Protein AF-A0A535P599-F1 (afdb_monomer)

Secondary structure (DSSP, 8-state):
-BTTBPP------HHHHHHHHHHHHHH----STT----HHHHHHHHHHHHHHHHHHT--SPPBTTBPP---EE--HHHHHT-TTPPPEEETTS-EE-HHHHHHHHTTSPB--EEEETTEEEEEPPPB-

Mean predicted aligned error: 7.4 Å

Foldseek 3Di:
DPPLDDDDDDDDDPVVVVVLVVQLVVQLDQPPDPRPDDSVRSSVVSVVVVVVCVQVVQPDDDDPNHGDDKDKAADPCLCVVHPPGDFIATPVRRGDHSVVVVVVVVPDFDWDFDDDPNHTDDIHDTDD

Solvent-accessible surface area (backbone atoms only — not comparable to full-atom values): 7918 Å² total; per-residue (Å²): 134,64,86,89,55,87,87,85,86,86,87,68,56,74,67,57,43,49,53,51,49,54,56,27,58,72,57,34,61,77,71,60,92,83,49,80,68,49,75,67,52,29,38,52,51,19,49,52,49,55,52,48,53,48,51,7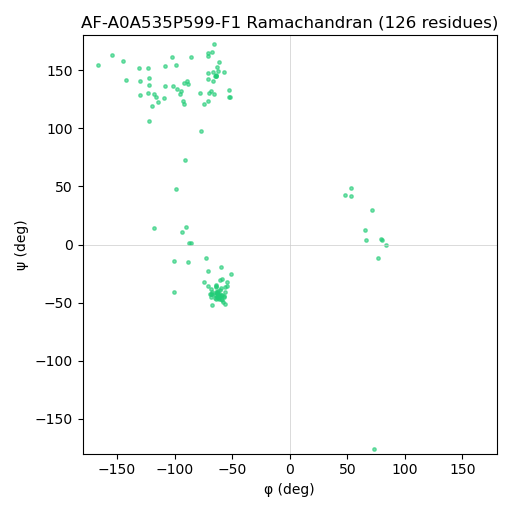2,65,63,75,56,76,62,58,95,90,35,68,71,76,86,52,74,49,65,49,75,49,13,56,71,57,45,88,88,42,61,60,18,24,37,79,86,67,51,72,39,52,28,70,55,48,42,63,50,54,78,82,37,78,45,61,53,71,43,68,56,96,91,37,84,75,45,76,50,73,76,43,118

pLDDT: mean 88.92, std 7.95, range [47.66, 98.06]

Sequence (128 aa):
ELGGMYKLDGVLDREGGMALKTALESLSRRLGELDHRTPKQRRADALKEIIHHALDGGTLPRRNGARPHIAVHTTPEGLRGELGAAPGELANGTPISNKTVQRLACDSLMHRVLKADSLVVDVGRAHR

Structure (mmCIF, N/CA/C/O backbone):
data_AF-A0A535P599-F1
#
_entry.id   AF-A0A535P599-F1
#
loop_
_atom_site.group_PDB
_atom_site.id
_atom_site.type_symbol
_atom_site.label_atom_id
_atom_site.label_alt_id
_atom_site.label_comp_id
_atom_site.label_asym_id
_atom_site.label_entity_id
_atom_site.label_seq_id
_atom_site.pdbx_PDB_ins_code
_atom_site.Cartn_x
_atom_site.Cartn_y
_atom_site.Cartn_z
_atom_site.occupancy
_atom_site.B_iso_or_equiv
_atom_site.auth_seq_id
_atom_site.auth_comp_id
_atom_site.auth_asym_id
_atom_site.auth_atom_id
_atom_site.pdbx_PDB_model_num
ATOM 1 N N . GLU A 1 1 ? 5.892 16.557 1.885 1.00 47.66 1 GLU A N 1
ATOM 2 C CA . GLU A 1 1 ? 5.897 15.092 1.684 1.00 47.66 1 GLU A CA 1
ATOM 3 C C . GLU A 1 1 ? 5.991 14.375 3.024 1.00 47.66 1 GLU A C 1
ATOM 5 O O . GLU A 1 1 ? 6.764 14.802 3.869 1.00 47.66 1 GLU A O 1
ATOM 10 N N . LEU A 1 2 ? 5.214 13.309 3.233 1.00 60.28 2 LEU A N 1
ATOM 11 C CA . LEU A 1 2 ? 5.252 12.464 4.439 1.00 60.28 2 LEU A CA 1
ATOM 12 C C . LEU A 1 2 ? 6.091 11.191 4.193 1.00 60.28 2 LEU A C 1
ATOM 14 O O . LEU A 1 2 ? 5.627 10.090 4.461 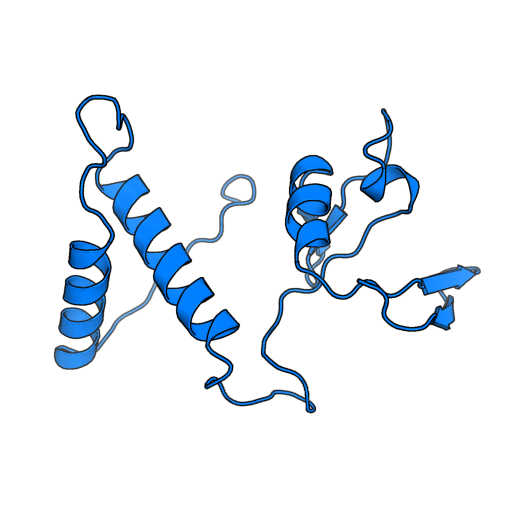1.00 60.28 2 LEU A O 1
ATOM 18 N N . GLY A 1 3 ? 7.293 11.312 3.620 1.00 63.38 3 GLY A N 1
ATOM 19 C CA . GLY A 1 3 ? 8.221 10.178 3.460 1.00 63.38 3 GLY A CA 1
ATOM 20 C C . GLY A 1 3 ? 7.625 8.940 2.767 1.00 63.38 3 GLY A C 1
ATOM 21 O O . GLY A 1 3 ? 7.730 7.838 3.296 1.00 63.38 3 GLY A O 1
ATOM 22 N N . GLY A 1 4 ? 6.944 9.114 1.628 1.00 69.06 4 GLY A N 1
ATOM 23 C CA . GLY A 1 4 ? 6.302 8.010 0.894 1.00 69.06 4 GLY A CA 1
ATOM 24 C C . GLY A 1 4 ? 4.944 7.552 1.447 1.00 69.06 4 GLY A C 1
ATOM 25 O O . GLY A 1 4 ? 4.366 6.596 0.934 1.00 69.06 4 GLY A O 1
ATOM 26 N N . MET A 1 5 ? 4.405 8.221 2.472 1.00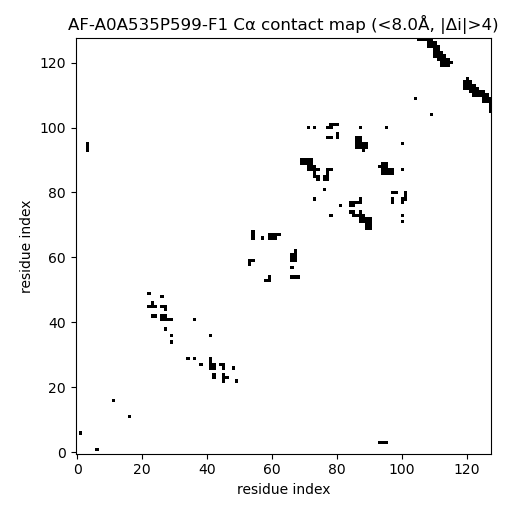 76.62 5 MET A N 1
ATOM 27 C CA . MET A 1 5 ? 3.058 7.955 2.988 1.00 76.62 5 MET A CA 1
ATOM 28 C C . MET A 1 5 ? 1.993 8.790 2.268 1.00 76.62 5 MET A C 1
ATOM 30 O O . MET A 1 5 ? 2.184 9.978 1.999 1.00 76.62 5 MET A O 1
ATOM 34 N N . TYR A 1 6 ? 0.837 8.173 2.014 1.00 78.94 6 TYR A N 1
ATOM 35 C CA . TYR A 1 6 ? -0.341 8.835 1.454 1.00 78.94 6 TYR A CA 1
ATOM 36 C C . TYR A 1 6 ? -1.261 9.329 2.578 1.00 78.94 6 TYR A C 1
ATOM 38 O O . TYR A 1 6 ? -1.683 8.540 3.426 1.00 78.94 6 TYR A O 1
ATOM 46 N N . LYS A 1 7 ? -1.575 10.632 2.594 1.00 84.75 7 LYS A N 1
ATOM 47 C CA . LYS A 1 7 ? -2.546 11.220 3.529 1.00 84.75 7 LYS A CA 1
ATOM 48 C C . LYS A 1 7 ? -3.910 11.310 2.852 1.00 84.75 7 LYS A C 1
ATOM 50 O O . LYS A 1 7 ? -4.021 11.864 1.764 1.00 84.75 7 LYS A O 1
ATOM 55 N N . LEU A 1 8 ? -4.933 10.805 3.532 1.00 87.69 8 LEU A N 1
ATOM 56 C CA . LEU A 1 8 ? -6.329 10.931 3.134 1.00 87.69 8 LEU A CA 1
ATOM 57 C C . LEU A 1 8 ? -7.037 11.889 4.097 1.00 87.69 8 LEU A C 1
ATOM 59 O O . LEU A 1 8 ? -7.008 11.667 5.306 1.00 87.69 8 LEU A O 1
ATOM 63 N N . ASP A 1 9 ? -7.691 12.914 3.557 1.00 90.12 9 ASP A N 1
ATOM 64 C CA . ASP A 1 9 ? -8.619 13.788 4.278 1.00 90.12 9 ASP A CA 1
ATOM 65 C C . ASP A 1 9 ? -9.979 13.731 3.562 1.00 90.12 9 ASP A C 1
ATOM 67 O O . ASP A 1 9 ? -10.036 13.744 2.332 1.00 90.12 9 ASP A O 1
ATOM 71 N N . GLY A 1 10 ? -11.077 13.648 4.314 1.00 90.31 10 GLY A N 1
ATOM 72 C CA . GLY A 1 10 ? -12.419 13.554 3.744 1.00 90.31 10 GLY A CA 1
ATOM 73 C C . GLY A 1 10 ? -13.512 13.795 4.779 1.00 90.31 10 GLY A C 1
ATOM 74 O O . GLY A 1 10 ? -13.307 13.580 5.974 1.00 90.31 10 GLY A O 1
ATOM 75 N N . VAL A 1 11 ? -14.675 14.243 4.309 1.00 95.50 11 VAL A N 1
ATOM 76 C CA . VAL A 1 11 ? -15.886 14.423 5.117 1.00 95.50 11 VAL A CA 1
ATOM 77 C C . VAL A 1 11 ? -16.938 13.460 4.587 1.00 95.50 11 VAL A C 1
ATOM 79 O O . VAL A 1 11 ? -17.203 13.433 3.389 1.00 95.50 11 VAL A O 1
ATOM 82 N N . LEU A 1 12 ? -17.503 12.658 5.483 1.00 96.25 12 LEU A N 1
ATOM 83 C CA . LEU A 1 12 ? -18.572 11.711 5.182 1.00 96.25 12 LEU A CA 1
ATOM 84 C C . LEU A 1 12 ? -19.873 12.215 5.797 1.00 96.25 12 LEU A C 1
ATOM 86 O O . LEU A 1 12 ? -19.867 12.930 6.804 1.00 96.25 12 LEU A O 1
ATOM 90 N N . ASP A 1 13 ? -20.987 11.811 5.203 1.00 97.44 13 ASP A N 1
ATOM 91 C CA . ASP A 1 13 ? -22.293 11.934 5.826 1.00 97.44 13 ASP A CA 1
ATOM 92 C C . ASP A 1 13 ? -22.386 11.027 7.071 1.00 97.44 13 ASP A C 1
ATOM 94 O O . ASP A 1 13 ? -21.488 10.235 7.380 1.00 97.44 13 ASP A O 1
ATOM 98 N N . ARG A 1 14 ? -23.471 11.155 7.840 1.00 97.88 14 ARG A N 1
ATOM 99 C CA . ARG A 1 14 ? -23.599 10.434 9.115 1.00 97.88 14 ARG A CA 1
ATOM 100 C C . ARG A 1 14 ? -23.633 8.916 8.918 1.00 97.88 14 ARG A C 1
ATOM 102 O O . ARG A 1 14 ? -23.023 8.206 9.716 1.00 97.88 14 ARG A O 1
ATOM 109 N N . GLU A 1 15 ? -24.333 8.434 7.893 1.00 98.06 15 GLU A N 1
ATOM 110 C CA . GLU A 1 15 ? -24.436 7.002 7.609 1.00 98.06 15 GLU A CA 1
ATOM 111 C C . GLU A 1 15 ? -23.080 6.446 7.160 1.00 98.06 15 GLU A C 1
ATOM 113 O O . GLU A 1 15 ? -22.557 5.522 7.792 1.00 98.06 15 GLU A O 1
ATOM 118 N N . GLY A 1 16 ? -22.453 7.075 6.158 1.00 96.44 16 GLY A N 1
ATOM 119 C CA . GLY A 1 16 ? -21.141 6.668 5.654 1.00 96.44 16 GLY A CA 1
ATOM 120 C C . GLY A 1 16 ? -20.041 6.727 6.716 1.00 96.44 16 GLY A C 1
ATOM 121 O O . GLY A 1 16 ? -19.212 5.819 6.817 1.00 96.44 16 GLY A O 1
ATOM 122 N N . GLY A 1 17 ? -20.060 7.753 7.572 1.00 96.56 17 GLY A N 1
ATOM 123 C CA . GLY A 1 17 ? -19.125 7.885 8.689 1.00 96.56 17 GLY A CA 1
ATOM 124 C C . GLY A 1 17 ? -19.261 6.762 9.721 1.00 96.56 17 GLY A C 1
ATOM 125 O O . GLY A 1 17 ? -18.251 6.223 10.184 1.00 96.56 17 GLY A O 1
ATOM 126 N N . MET A 1 18 ? -20.494 6.368 10.058 1.00 97.69 18 MET A N 1
ATOM 127 C CA . MET A 1 18 ? -20.742 5.249 10.973 1.00 97.69 18 MET A CA 1
ATOM 128 C C . MET A 1 18 ? -20.338 3.910 10.356 1.00 97.69 18 MET A C 1
ATOM 130 O O . MET A 1 18 ? -19.665 3.126 11.025 1.00 97.69 18 MET A O 1
ATOM 134 N N . ALA A 1 19 ? -20.661 3.677 9.081 1.00 97.44 19 ALA A N 1
ATOM 135 C CA . ALA A 1 19 ? -20.257 2.466 8.368 1.00 97.44 19 ALA A CA 1
ATOM 136 C C . ALA A 1 19 ? -18.726 2.310 8.331 1.00 97.44 19 ALA A C 1
ATOM 138 O O . ALA A 1 19 ? -18.198 1.256 8.700 1.00 97.44 19 ALA A O 1
ATOM 139 N N . LEU A 1 20 ? -18.001 3.378 7.971 1.00 95.75 20 LEU A N 1
ATOM 140 C CA . LEU A 1 20 ? -16.537 3.378 7.972 1.00 95.75 20 LEU A CA 1
ATOM 141 C C . LEU A 1 20 ? -15.979 3.100 9.372 1.00 95.75 20 LEU A C 1
ATOM 143 O O . LEU A 1 20 ? -15.081 2.271 9.527 1.00 95.75 20 LEU A O 1
ATOM 147 N N . LYS A 1 21 ? -16.511 3.771 10.401 1.00 95.19 21 LYS A N 1
ATOM 148 C CA . LYS A 1 21 ? -16.077 3.574 11.789 1.00 95.19 21 LYS A CA 1
ATOM 149 C C . LYS A 1 21 ? -16.241 2.116 12.222 1.00 95.19 21 LYS A C 1
ATOM 151 O O . LYS A 1 21 ? -15.283 1.530 12.723 1.00 95.19 21 LYS A O 1
ATOM 156 N N . THR A 1 22 ? -17.412 1.526 11.989 1.00 97.00 22 THR A N 1
ATOM 157 C CA . THR A 1 22 ? -17.701 0.130 12.345 1.00 97.00 22 THR A CA 1
ATOM 158 C C . THR A 1 22 ? -16.756 -0.842 11.637 1.00 97.00 22 THR A C 1
ATOM 160 O O . THR A 1 22 ? -16.202 -1.737 12.280 1.00 97.00 22 THR A O 1
ATOM 163 N N . ALA A 1 23 ? -16.506 -0.644 10.339 1.00 96.31 23 ALA A N 1
ATOM 164 C CA . ALA A 1 23 ? -15.571 -1.479 9.589 1.00 96.31 23 ALA A CA 1
ATOM 165 C C . ALA A 1 23 ? -14.144 -1.389 10.163 1.00 96.31 23 ALA A C 1
ATOM 167 O O . ALA A 1 23 ? -13.522 -2.416 10.443 1.00 96.31 23 ALA A O 1
ATOM 168 N N . LEU A 1 24 ? -13.650 -0.174 10.432 1.00 96.31 24 LEU A N 1
ATOM 169 C CA . LEU A 1 24 ? -12.326 0.032 11.029 1.00 96.31 24 LEU A CA 1
ATOM 170 C C . LEU A 1 24 ? -12.207 -0.595 12.421 1.00 96.31 24 LEU A C 1
ATOM 172 O O . LEU A 1 24 ? -11.187 -1.206 12.736 1.00 96.31 24 LEU A O 1
ATOM 176 N N . GLU A 1 25 ? -13.222 -0.460 13.272 1.00 95.12 25 GLU A N 1
ATOM 177 C CA . GLU A 1 25 ? -13.227 -1.040 14.622 1.00 95.12 25 GLU A CA 1
ATOM 178 C C . GLU A 1 25 ? -13.182 -2.573 14.597 1.00 95.12 25 GLU A C 1
ATOM 180 O O . GLU A 1 25 ? -12.511 -3.180 15.436 1.00 95.12 25 GLU A O 1
ATOM 185 N N . SER A 1 26 ? -13.823 -3.205 13.607 1.00 95.00 26 SER A N 1
ATOM 186 C CA . SER A 1 26 ? -13.807 -4.665 13.460 1.00 95.00 26 SER A CA 1
ATOM 187 C C . SER A 1 26 ? -12.404 -5.223 13.174 1.00 95.00 26 SER A C 1
ATOM 189 O O . SER A 1 26 ? -12.034 -6.259 13.729 1.00 95.00 26 SER A O 1
ATOM 191 N N . LEU A 1 27 ? -11.601 -4.496 12.388 1.00 94.81 27 LEU A N 1
ATOM 192 C CA . LEU A 1 27 ? -10.277 -4.923 11.917 1.00 94.81 27 LEU A CA 1
ATOM 193 C C . LEU A 1 27 ? -9.109 -4.321 12.711 1.00 94.81 27 LEU A C 1
ATOM 195 O O . LEU A 1 27 ? -7.984 -4.800 12.623 1.00 94.81 27 LEU A O 1
ATOM 199 N N . SER A 1 28 ? -9.348 -3.286 13.519 1.00 95.69 28 SER A N 1
ATOM 200 C CA . SER A 1 28 ? -8.289 -2.602 14.276 1.00 95.69 28 SER A CA 1
ATOM 201 C C . SER A 1 28 ? -8.042 -3.191 15.666 1.00 95.69 28 SER A C 1
ATOM 203 O O . SER A 1 28 ? -7.385 -2.551 16.488 1.00 95.69 28 SER A O 1
ATOM 205 N N . ARG A 1 29 ? -8.536 -4.399 15.968 1.00 92.56 29 ARG A N 1
ATOM 206 C CA . ARG A 1 29 ? -8.302 -5.070 17.259 1.00 92.56 29 ARG A CA 1
ATOM 207 C C . ARG A 1 29 ? -6.813 -5.357 17.477 1.00 92.56 29 ARG A C 1
ATOM 209 O O . ARG A 1 29 ? -6.053 -5.541 16.532 1.00 92.56 29 ARG A O 1
ATOM 216 N N . ARG A 1 30 ? -6.387 -5.351 18.742 1.00 92.25 30 ARG A N 1
ATOM 217 C CA . ARG A 1 30 ? -5.006 -5.686 19.119 1.00 92.25 30 ARG A CA 1
ATOM 218 C C . ARG A 1 30 ? -4.791 -7.186 18.904 1.00 92.25 30 ARG A C 1
ATOM 220 O O . ARG A 1 30 ? -5.600 -7.982 19.379 1.00 92.25 30 ARG A O 1
ATOM 227 N N . LEU A 1 31 ? -3.719 -7.560 18.213 1.00 89.25 31 LEU A N 1
ATOM 228 C CA . LEU A 1 31 ? -3.380 -8.959 17.932 1.00 89.25 31 LEU A CA 1
ATOM 229 C C . LEU A 1 31 ? -2.474 -9.534 19.032 1.00 89.25 31 LEU A C 1
ATOM 231 O O . LEU A 1 31 ? -1.280 -9.743 18.836 1.00 89.25 31 LEU A O 1
ATOM 235 N N . GLY A 1 32 ? -3.058 -9.774 20.207 1.00 90.19 32 GLY A N 1
ATOM 236 C CA . GLY A 1 32 ? -2.345 -10.318 21.366 1.00 90.19 32 GLY A CA 1
ATOM 237 C C . GLY A 1 32 ? -1.403 -9.320 22.050 1.00 90.19 32 GLY A C 1
ATOM 238 O O . GLY A 1 32 ? -1.335 -8.140 21.704 1.00 90.19 32 GLY A O 1
ATOM 239 N N . GLU A 1 33 ? -0.670 -9.795 23.059 1.00 90.31 33 GLU A N 1
ATOM 240 C CA . GLU A 1 33 ? 0.145 -8.928 23.924 1.00 90.31 33 GLU A CA 1
ATOM 241 C C . GLU A 1 33 ? 1.394 -8.349 23.242 1.00 90.31 33 GLU A C 1
ATOM 243 O O . GLU A 1 33 ? 1.875 -7.285 23.631 1.00 90.31 33 GLU A O 1
ATOM 248 N N . LEU A 1 34 ? 1.886 -8.983 22.177 1.00 92.94 34 LEU A N 1
ATOM 249 C CA . LEU A 1 34 ? 3.062 -8.520 21.429 1.00 92.94 34 LEU A CA 1
ATOM 250 C C . LEU A 1 34 ? 2.723 -7.519 20.312 1.00 92.94 34 LEU A C 1
ATOM 252 O O . LEU A 1 34 ? 3.608 -7.057 19.595 1.00 92.94 34 LEU A O 1
ATOM 256 N N . ASP A 1 35 ? 1.449 -7.159 20.142 1.00 92.44 35 ASP A N 1
ATOM 257 C CA . ASP A 1 35 ? 1.068 -6.118 19.192 1.00 92.44 35 ASP A CA 1
ATOM 258 C C . ASP A 1 35 ? 1.372 -4.732 19.776 1.00 92.44 35 ASP A C 1
ATOM 260 O O . ASP A 1 35 ? 0.604 -4.175 20.569 1.00 92.44 35 ASP A O 1
ATOM 264 N N . HIS A 1 36 ? 2.522 -4.194 19.369 1.00 94.38 36 HIS A N 1
ATOM 265 C CA . HIS A 1 36 ? 3.026 -2.879 19.764 1.00 94.38 36 HIS A CA 1
ATOM 266 C C . HIS A 1 36 ? 2.485 -1.728 18.899 1.00 94.38 36 HIS A C 1
ATOM 268 O O . HIS A 1 36 ? 2.861 -0.572 19.107 1.00 94.38 36 HIS A O 1
ATOM 274 N N . ARG A 1 37 ? 1.608 -2.003 17.922 1.00 94.06 37 ARG A N 1
ATOM 275 C CA . ARG A 1 37 ? 1.049 -0.952 17.064 1.00 94.06 37 ARG A CA 1
ATOM 276 C C . ARG A 1 37 ? 0.115 -0.051 17.863 1.00 94.06 37 ARG A C 1
ATOM 278 O O . ARG A 1 37 ? -0.818 -0.491 18.545 1.00 94.06 37 ARG A O 1
ATOM 285 N N . THR A 1 38 ? 0.306 1.252 17.704 1.00 95.31 38 THR A N 1
ATOM 286 C CA . THR A 1 38 ? -0.586 2.260 18.284 1.00 95.31 38 THR A CA 1
ATOM 287 C C . THR A 1 38 ? -2.013 2.111 17.737 1.00 95.31 38 THR A C 1
ATOM 289 O O . THR A 1 38 ? -2.210 1.621 16.619 1.00 95.31 38 THR A O 1
ATOM 292 N N . PRO A 1 39 ? -3.044 2.601 18.452 1.00 93.62 39 PRO A N 1
ATOM 293 C CA . PRO A 1 39 ? -4.412 2.608 17.930 1.00 93.62 39 PRO A CA 1
ATOM 294 C C . PRO A 1 39 ? -4.551 3.301 16.565 1.00 93.62 39 PRO A C 1
ATOM 296 O O . PRO A 1 39 ? -5.377 2.899 15.752 1.00 93.62 39 PRO A O 1
ATOM 299 N N . LYS A 1 40 ? -3.741 4.335 16.290 1.00 92.62 40 LYS A N 1
ATOM 300 C CA . LYS A 1 40 ? -3.731 5.021 14.988 1.00 92.62 40 LYS A CA 1
ATOM 301 C C . LYS A 1 40 ? -3.175 4.121 13.880 1.00 92.62 40 LYS A C 1
ATOM 303 O O . LYS A 1 40 ? -3.795 4.039 12.827 1.00 92.62 40 LYS A O 1
ATOM 308 N N . GLN A 1 41 ? -2.067 3.423 14.135 1.00 93.25 41 GLN A N 1
ATOM 309 C CA . GLN A 1 41 ? -1.481 2.471 13.183 1.00 93.25 41 GLN A CA 1
ATOM 310 C C . GLN A 1 41 ? -2.440 1.316 12.882 1.00 93.25 41 GLN A C 1
ATOM 312 O O . GLN A 1 41 ? -2.697 1.042 11.718 1.00 93.25 41 GLN A O 1
ATOM 317 N N . ARG A 1 42 ? -3.070 0.721 13.905 1.00 95.94 42 ARG A N 1
ATOM 318 C CA . ARG A 1 42 ? -4.063 -0.350 13.700 1.00 95.94 42 ARG A CA 1
ATOM 319 C C . ARG A 1 42 ? -5.261 0.099 12.863 1.00 95.94 42 ARG A C 1
ATOM 321 O O . ARG A 1 42 ? -5.757 -0.672 12.054 1.00 95.94 42 ARG A O 1
ATOM 328 N N . ARG A 1 43 ? -5.726 1.344 13.028 1.00 94.44 43 ARG A N 1
ATOM 329 C CA . ARG A 1 43 ? -6.783 1.907 12.168 1.00 94.44 43 ARG A CA 1
ATOM 330 C C . ARG A 1 43 ? -6.314 2.130 10.729 1.00 94.44 43 ARG A C 1
ATOM 332 O O . ARG A 1 43 ? -7.092 1.892 9.815 1.00 94.44 43 ARG A O 1
ATOM 339 N N . ALA A 1 44 ? -5.074 2.569 10.520 1.00 93.31 44 ALA A N 1
ATOM 340 C CA . ALA A 1 44 ? -4.512 2.698 9.176 1.00 93.31 44 ALA A CA 1
ATOM 341 C C . ALA A 1 44 ? -4.379 1.326 8.487 1.00 93.31 44 ALA A C 1
ATOM 343 O O . ALA A 1 44 ? -4.777 1.183 7.333 1.00 93.31 44 ALA A O 1
ATOM 344 N N . ASP A 1 45 ? -3.909 0.311 9.217 1.00 93.44 45 ASP A N 1
ATOM 345 C CA . ASP A 1 45 ? -3.837 -1.073 8.734 1.00 93.44 45 ASP A CA 1
ATOM 346 C C . ASP A 1 45 ? -5.233 -1.627 8.413 1.00 93.44 45 ASP A C 1
ATOM 348 O O . ASP A 1 45 ? -5.432 -2.216 7.355 1.00 93.44 45 ASP A O 1
ATOM 352 N N . ALA A 1 46 ? -6.223 -1.376 9.277 1.00 95.56 46 ALA A N 1
ATOM 353 C CA . ALA A 1 46 ? -7.613 -1.762 9.041 1.00 95.56 46 ALA A CA 1
ATOM 354 C C . ALA A 1 46 ? -8.190 -1.118 7.772 1.00 95.56 46 ALA A C 1
ATOM 356 O O . ALA A 1 46 ? -8.846 -1.795 6.985 1.00 95.56 46 ALA A O 1
ATOM 357 N N . LEU A 1 47 ? -7.929 0.174 7.541 1.00 95.25 47 LEU A N 1
ATOM 358 C CA . LEU A 1 47 ? -8.363 0.850 6.316 1.00 95.25 47 LEU A CA 1
ATOM 359 C C . LEU A 1 47 ? -7.732 0.208 5.077 1.00 95.25 47 LEU A C 1
ATOM 361 O O . LEU A 1 47 ? -8.418 -0.040 4.088 1.00 95.25 47 LEU A O 1
ATOM 365 N N . LYS A 1 48 ? -6.428 -0.074 5.145 1.00 92.75 48 LYS A N 1
ATOM 366 C CA . LYS A 1 48 ? -5.694 -0.749 4.075 1.00 92.75 48 LYS A CA 1
ATOM 367 C C . LYS A 1 48 ? -6.295 -2.126 3.772 1.00 92.75 48 LYS A C 1
ATOM 369 O O . LYS A 1 48 ? -6.477 -2.453 2.603 1.00 92.75 48 LYS A O 1
ATOM 374 N N . GLU A 1 49 ? -6.637 -2.895 4.799 1.00 93.12 49 GLU A N 1
ATOM 375 C CA . GLU A 1 49 ? -7.259 -4.213 4.648 1.00 93.12 49 GLU A CA 1
ATOM 376 C C . GLU A 1 49 ? -8.633 -4.132 3.966 1.00 93.12 49 GLU A C 1
ATOM 378 O O . GLU A 1 49 ? -8.895 -4.868 3.020 1.00 93.12 49 GLU A O 1
ATOM 383 N N . ILE A 1 50 ? -9.488 -3.182 4.371 1.00 94.00 50 ILE A N 1
ATOM 384 C CA . ILE A 1 50 ? -10.798 -2.946 3.729 1.00 94.00 50 ILE A CA 1
ATOM 385 C C . ILE A 1 50 ? -10.627 -2.659 2.233 1.00 94.00 50 ILE A C 1
ATOM 387 O O . ILE A 1 50 ? -11.368 -3.191 1.405 1.00 94.00 50 ILE A O 1
ATOM 391 N N . ILE A 1 51 ? -9.645 -1.823 1.883 1.00 91.31 51 ILE A N 1
ATOM 392 C CA . ILE A 1 51 ? -9.352 -1.474 0.490 1.00 91.31 51 ILE A CA 1
ATOM 393 C C . ILE A 1 51 ? -8.893 -2.712 -0.285 1.00 91.31 51 ILE A C 1
ATOM 395 O O . ILE A 1 51 ? -9.403 -2.955 -1.377 1.00 91.31 51 ILE A O 1
ATOM 399 N N . HIS A 1 52 ? -7.977 -3.511 0.269 1.00 87.56 52 HIS A N 1
ATOM 400 C CA . HIS A 1 52 ? -7.517 -4.736 -0.390 1.00 87.56 52 HIS A CA 1
ATOM 401 C C . HIS A 1 52 ? -8.647 -5.749 -0.572 1.00 87.56 52 HIS A C 1
ATOM 403 O O . HIS A 1 52 ? -8.840 -6.216 -1.688 1.00 87.56 52 HIS A O 1
ATOM 409 N N . HIS A 1 53 ? -9.488 -5.978 0.439 1.00 88.44 53 HIS A N 1
ATOM 410 C CA . HIS A 1 53 ? -10.671 -6.831 0.292 1.00 88.44 53 HIS A CA 1
ATOM 411 C C . HIS A 1 53 ? -11.606 -6.370 -0.834 1.00 88.44 53 HIS A C 1
ATOM 413 O O . HIS A 1 53 ? -12.116 -7.198 -1.589 1.00 88.44 53 HIS A O 1
ATOM 419 N N . ALA A 1 54 ? -11.824 -5.060 -0.983 1.00 88.25 54 ALA A N 1
ATOM 420 C CA . ALA A 1 54 ? -12.647 -4.528 -2.067 1.00 88.25 54 ALA A CA 1
ATOM 421 C C . ALA A 1 54 ? -11.996 -4.732 -3.450 1.00 88.25 54 ALA A C 1
ATOM 423 O O . ALA A 1 54 ? -12.682 -5.093 -4.409 1.00 88.25 54 ALA A O 1
ATOM 424 N N . LEU A 1 55 ? -10.679 -4.524 -3.557 1.00 84.94 55 LEU A N 1
ATOM 425 C CA . LEU A 1 55 ? -9.916 -4.747 -4.791 1.00 84.94 55 LEU A CA 1
ATOM 426 C C . LEU A 1 55 ? -9.906 -6.233 -5.190 1.00 84.94 55 LEU A C 1
ATOM 428 O O . LEU A 1 55 ? -10.193 -6.568 -6.344 1.00 84.94 55 LEU A O 1
ATOM 432 N N . ASP A 1 56 ? -9.650 -7.117 -4.228 1.00 83.50 56 ASP A N 1
ATOM 433 C CA . ASP A 1 56 ? -9.514 -8.560 -4.436 1.00 83.50 56 ASP A CA 1
ATOM 434 C C . ASP A 1 56 ? -10.866 -9.237 -4.682 1.00 83.50 56 ASP A C 1
ATOM 436 O O . ASP A 1 56 ? -10.966 -10.165 -5.493 1.00 83.50 56 ASP A O 1
ATOM 440 N N . GLY A 1 57 ? -11.934 -8.715 -4.067 1.00 83.69 57 GLY A N 1
ATOM 441 C CA . GLY A 1 57 ? -13.303 -9.193 -4.256 1.00 83.69 57 GLY A CA 1
ATOM 442 C C . GLY A 1 57 ? -13.797 -9.096 -5.703 1.00 83.69 57 GLY A C 1
ATOM 443 O O . GLY A 1 57 ? -14.740 -9.788 -6.080 1.00 83.69 57 GLY A O 1
ATOM 444 N N . GLY A 1 58 ? -13.166 -8.266 -6.546 1.00 77.75 58 GLY A N 1
ATOM 445 C CA . GLY A 1 58 ? -13.476 -8.174 -7.977 1.00 77.75 58 GLY A CA 1
ATOM 446 C C . GLY A 1 58 ? -14.882 -7.648 -8.293 1.00 77.75 58 GLY A C 1
ATOM 447 O O . GLY A 1 58 ? -15.318 -7.746 -9.440 1.00 77.75 58 GLY A O 1
ATOM 448 N N . THR A 1 59 ? -15.574 -7.102 -7.290 1.00 83.81 59 THR A N 1
ATOM 449 C CA . THR A 1 59 ? -16.916 -6.511 -7.383 1.00 83.81 59 THR A CA 1
ATOM 450 C C . THR A 1 59 ? -16.879 -5.028 -7.740 1.00 83.81 59 THR A C 1
ATOM 452 O O . THR A 1 59 ? -17.896 -4.467 -8.144 1.00 83.81 59 THR A O 1
ATOM 455 N N . LEU A 1 60 ? -15.713 -4.385 -7.618 1.00 85.94 60 LEU A N 1
ATOM 456 C CA . LEU A 1 60 ? -15.539 -2.995 -8.015 1.00 85.94 60 LEU A CA 1
ATOM 457 C C . LEU A 1 60 ? -15.709 -2.829 -9.535 1.00 85.94 60 LEU A C 1
ATOM 459 O O . LEU A 1 60 ? -15.282 -3.701 -10.302 1.00 85.94 60 LEU A O 1
ATOM 463 N N . PRO A 1 61 ? -16.280 -1.697 -9.990 1.00 83.25 61 PRO A N 1
ATOM 464 C CA . PRO A 1 61 ? -16.431 -1.416 -11.409 1.00 83.25 61 PRO A CA 1
ATOM 465 C C . PRO A 1 61 ? -15.105 -1.550 -12.154 1.00 83.25 61 PRO A C 1
ATOM 467 O O . PRO A 1 61 ? -14.068 -1.023 -11.738 1.00 83.25 61 PRO A O 1
ATOM 470 N N . ARG A 1 62 ? -15.144 -2.250 -13.289 1.00 82.38 62 ARG A N 1
ATOM 471 C CA . ARG A 1 62 ? -13.985 -2.342 -14.175 1.00 82.38 62 ARG A CA 1
ATOM 472 C C . ARG A 1 62 ? -13.698 -0.977 -14.778 1.00 82.38 62 ARG A C 1
ATOM 474 O O . ARG A 1 62 ? -14.609 -0.280 -15.218 1.00 82.38 62 ARG A O 1
ATOM 481 N N . ARG A 1 63 ? -12.416 -0.643 -14.890 1.00 73.56 63 ARG A N 1
ATOM 482 C CA . ARG A 1 63 ? -11.947 0.521 -15.644 1.00 73.56 63 ARG A CA 1
ATOM 483 C C . ARG A 1 63 ? -11.129 0.008 -16.822 1.00 73.56 63 ARG A C 1
ATOM 485 O O . ARG A 1 63 ? -10.180 -0.743 -16.621 1.00 73.56 63 ARG A O 1
ATOM 492 N N . ASN A 1 64 ? -11.521 0.366 -18.045 1.00 75.94 64 ASN A N 1
ATOM 493 C CA . ASN A 1 64 ? -10.893 -0.112 -19.288 1.00 75.94 64 ASN A CA 1
ATOM 494 C C . ASN A 1 64 ? -10.809 -1.651 -19.385 1.00 75.94 64 ASN A C 1
ATOM 496 O O . ASN A 1 64 ? -9.786 -2.208 -19.767 1.00 75.94 64 ASN A O 1
ATOM 500 N N . GLY A 1 65 ? -11.870 -2.357 -18.977 1.00 75.81 65 GLY A N 1
ATOM 501 C CA . GLY A 1 65 ? -11.943 -3.824 -19.045 1.00 75.81 65 GLY A CA 1
ATOM 502 C C . GLY A 1 65 ? -11.149 -4.581 -17.968 1.00 75.81 65 GLY A C 1
ATOM 503 O O . GLY A 1 65 ? -11.391 -5.777 -17.777 1.00 75.81 65 GLY A O 1
ATOM 504 N N . ALA A 1 66 ? -10.285 -3.903 -17.207 1.00 73.25 66 ALA A N 1
ATOM 505 C CA . ALA A 1 66 ? -9.499 -4.483 -16.121 1.00 73.25 66 ALA A CA 1
ATOM 506 C C . ALA A 1 66 ? -10.125 -4.216 -14.741 1.00 73.25 66 ALA A C 1
ATOM 508 O O . ALA A 1 66 ? -10.841 -3.231 -14.534 1.00 73.25 66 ALA A O 1
ATOM 509 N N . ARG A 1 67 ? -9.832 -5.100 -13.777 1.00 76.19 67 ARG A N 1
ATOM 510 C CA . ARG A 1 67 ? -10.094 -4.832 -12.354 1.00 76.19 67 ARG A CA 1
ATOM 511 C C . ARG A 1 67 ? -9.225 -3.647 -11.904 1.00 76.19 67 ARG A C 1
ATOM 513 O O . ARG A 1 67 ? -8.108 -3.518 -12.419 1.00 76.19 67 ARG A O 1
ATOM 520 N N . PRO A 1 68 ? -9.692 -2.790 -10.980 1.00 80.19 68 PRO A N 1
ATOM 521 C CA . PRO A 1 68 ? -8.833 -1.773 -10.383 1.00 80.19 68 PRO A CA 1
ATOM 522 C C . PRO A 1 68 ? -7.564 -2.418 -9.811 1.00 80.19 68 PRO A C 1
ATOM 524 O O . PRO A 1 68 ? -7.644 -3.386 -9.062 1.00 80.19 68 PRO A O 1
ATOM 527 N N . HIS A 1 69 ? -6.398 -1.914 -10.206 1.00 80.44 69 HIS A N 1
ATOM 528 C CA . HIS A 1 69 ? -5.097 -2.433 -9.793 1.00 80.44 69 HIS A CA 1
ATOM 529 C C . HIS A 1 69 ? -4.100 -1.284 -9.652 1.00 80.44 69 HIS A C 1
ATOM 531 O O . HIS A 1 69 ? -4.272 -0.217 -10.247 1.00 80.44 69 HIS A O 1
ATOM 537 N N . ILE A 1 70 ? -3.049 -1.515 -8.871 1.00 85.50 70 ILE A N 1
ATOM 538 C CA . ILE A 1 70 ? -1.871 -0.647 -8.853 1.00 85.50 70 ILE A CA 1
ATOM 539 C C . ILE A 1 70 ? -0.884 -1.134 -9.916 1.00 85.50 70 ILE A C 1
ATOM 541 O O . ILE A 1 70 ? -0.683 -2.336 -10.065 1.00 85.50 70 ILE A O 1
ATOM 545 N N . ALA A 1 71 ? -0.273 -0.210 -10.655 1.00 90.06 71 ALA A N 1
ATOM 546 C CA . ALA A 1 71 ? 0.818 -0.533 -11.568 1.00 90.06 71 ALA A CA 1
ATOM 547 C C . ALA A 1 71 ? 2.156 -0.158 -10.925 1.00 90.06 71 ALA A C 1
ATOM 549 O O . ALA A 1 71 ? 2.284 0.909 -10.315 1.00 90.06 71 ALA A O 1
ATOM 550 N N . VAL A 1 72 ? 3.125 -1.061 -11.064 1.00 92.62 72 VAL A N 1
ATOM 551 C CA . VAL A 1 72 ? 4.500 -0.907 -10.593 1.00 92.62 72 VAL A CA 1
ATOM 552 C C . VAL A 1 72 ? 5.429 -1.084 -11.781 1.00 92.62 72 VAL A C 1
ATOM 554 O O . VAL A 1 72 ? 5.317 -2.065 -12.515 1.00 92.62 72 VAL A O 1
ATOM 557 N N . HIS A 1 73 ? 6.356 -0.152 -11.958 1.00 93.50 73 HIS A N 1
ATOM 558 C CA . HIS A 1 73 ? 7.424 -0.234 -12.942 1.00 93.50 73 HIS A CA 1
ATOM 559 C C . HIS A 1 73 ? 8.747 -0.486 -12.220 1.00 93.50 73 HIS A C 1
ATOM 561 O O . HIS A 1 73 ? 9.027 0.107 -11.183 1.00 93.50 73 HIS A O 1
ATOM 567 N N . THR A 1 74 ? 9.566 -1.391 -12.741 1.00 95.00 74 THR A N 1
ATOM 568 C CA . THR A 1 74 ? 10.888 -1.699 -12.188 1.00 95.00 74 THR A CA 1
ATOM 569 C C . THR A 1 74 ? 11.787 -2.240 -13.296 1.00 95.00 74 THR A C 1
ATOM 571 O O . THR A 1 74 ? 11.291 -2.647 -14.352 1.00 95.00 74 THR A O 1
ATOM 574 N N . THR A 1 75 ? 13.097 -2.253 -13.067 1.00 94.19 75 THR A N 1
ATOM 575 C CA . THR A 1 75 ? 14.036 -2.952 -13.949 1.00 94.19 75 THR A CA 1
ATOM 576 C C . THR A 1 75 ? 14.143 -4.430 -13.552 1.00 94.19 75 THR A C 1
ATOM 578 O O . THR A 1 75 ? 13.789 -4.795 -12.425 1.00 94.19 75 THR A O 1
ATOM 581 N N . PRO A 1 76 ? 14.640 -5.314 -14.435 1.00 93.06 76 PRO A N 1
ATOM 582 C CA . PRO A 1 76 ? 14.888 -6.709 -14.076 1.00 93.06 76 PRO A CA 1
ATOM 583 C C . PRO A 1 76 ? 15.820 -6.870 -12.861 1.00 93.06 76 PRO A C 1
ATOM 585 O O . PRO A 1 76 ? 15.598 -7.749 -12.031 1.00 93.06 76 PRO A O 1
ATOM 588 N N . GLU A 1 77 ? 16.824 -6.005 -12.726 1.00 95.31 77 GLU A N 1
ATOM 589 C CA . GLU A 1 77 ? 17.779 -5.975 -11.606 1.00 95.31 77 GLU A CA 1
ATOM 590 C C . GLU A 1 77 ? 17.069 -5.568 -10.307 1.00 95.31 77 GLU A C 1
ATOM 592 O O . GLU A 1 77 ? 17.264 -6.190 -9.259 1.00 95.31 77 GLU A O 1
ATOM 597 N N . GLY A 1 78 ? 16.180 -4.567 -10.387 1.00 94.31 78 GLY A N 1
ATOM 598 C CA . GLY A 1 78 ? 15.343 -4.123 -9.270 1.00 94.31 78 GLY A CA 1
ATOM 599 C C . GLY A 1 78 ? 14.383 -5.213 -8.796 1.00 94.31 78 GLY A C 1
ATOM 600 O O . GLY A 1 78 ? 14.271 -5.458 -7.594 1.00 94.31 78 GLY A O 1
ATOM 601 N N . LEU A 1 79 ? 13.769 -5.946 -9.730 1.00 93.56 79 LEU A N 1
ATOM 602 C CA . LEU A 1 79 ? 12.927 -7.105 -9.425 1.00 93.56 79 LEU A CA 1
ATOM 603 C C . LEU A 1 79 ? 13.722 -8.237 -8.747 1.00 93.56 79 LEU A C 1
ATOM 605 O O . LEU A 1 79 ? 13.241 -8.841 -7.785 1.00 93.56 79 LEU A O 1
ATOM 609 N N . ARG A 1 80 ? 14.957 -8.502 -9.198 1.00 94.25 80 ARG A N 1
ATOM 610 C CA . ARG A 1 80 ? 15.865 -9.483 -8.568 1.00 94.25 80 ARG A CA 1
ATOM 611 C C . ARG A 1 80 ? 16.437 -9.011 -7.227 1.00 94.25 80 ARG A C 1
ATOM 613 O O . ARG A 1 80 ? 16.960 -9.830 -6.476 1.00 94.25 80 ARG A O 1
ATOM 620 N N . G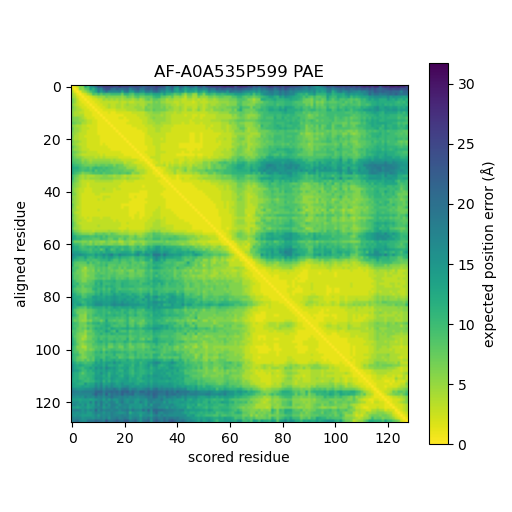LY A 1 81 ? 16.280 -7.733 -6.882 1.00 91.94 81 GLY A N 1
ATOM 621 C CA . GLY A 1 81 ? 16.777 -7.166 -5.628 1.00 91.94 81 GLY A CA 1
ATOM 622 C C . GLY A 1 81 ? 18.298 -7.028 -5.599 1.00 91.94 81 GLY A C 1
ATOM 623 O O . GLY A 1 81 ? 18.898 -7.125 -4.530 1.00 91.94 81 GLY A O 1
ATOM 624 N N . GLU A 1 82 ? 18.920 -6.828 -6.761 1.00 94.75 82 GLU A N 1
ATOM 625 C CA . GLU A 1 82 ? 20.366 -6.645 -6.872 1.00 94.75 82 GLU A CA 1
ATOM 626 C C . GLU A 1 82 ? 20.825 -5.360 -6.164 1.00 94.75 82 GLU A C 1
ATOM 628 O O . GLU A 1 82 ? 20.127 -4.339 -6.140 1.00 94.75 82 GLU A O 1
ATOM 633 N N . LEU A 1 83 ? 22.021 -5.403 -5.572 1.00 92.25 83 LEU A N 1
ATOM 634 C CA . LEU A 1 83 ? 22.599 -4.245 -4.897 1.00 92.25 83 LEU A CA 1
ATOM 635 C C . LEU A 1 83 ? 22.903 -3.139 -5.918 1.00 92.25 83 LEU A C 1
ATOM 637 O O . LEU A 1 83 ? 23.562 -3.383 -6.922 1.00 92.25 83 LEU A O 1
ATOM 641 N N . GLY A 1 84 ? 22.446 -1.917 -5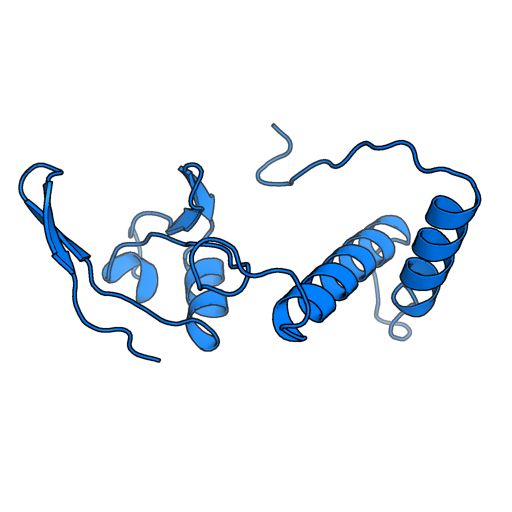.640 1.00 90.94 84 GLY A N 1
ATOM 642 C CA . GLY A 1 84 ? 22.623 -0.770 -6.537 1.00 90.94 84 GLY A CA 1
ATOM 643 C C . GLY A 1 84 ? 21.579 -0.667 -7.653 1.00 90.94 84 GLY A C 1
ATOM 644 O O . GLY A 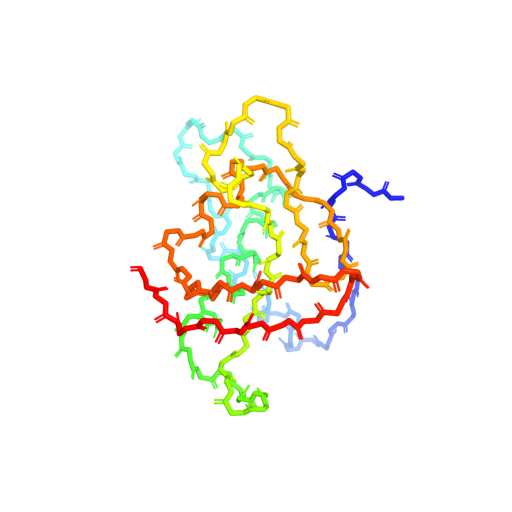1 84 ? 21.615 0.298 -8.413 1.00 90.94 84 GLY A O 1
ATOM 645 N N . ALA A 1 85 ? 20.627 -1.602 -7.737 1.00 94.38 85 ALA A N 1
ATOM 646 C CA . ALA A 1 85 ? 19.512 -1.486 -8.667 1.00 94.38 85 ALA A CA 1
ATOM 647 C C . ALA A 1 85 ? 18.624 -0.276 -8.336 1.00 94.38 85 ALA A C 1
ATOM 649 O O . ALA A 1 85 ? 18.395 0.050 -7.166 1.00 94.38 85 ALA A O 1
ATOM 650 N N . ALA A 1 86 ? 18.084 0.357 -9.379 1.00 92.94 86 ALA A N 1
ATOM 651 C CA . ALA A 1 86 ? 17.127 1.448 -9.235 1.00 92.94 86 ALA A CA 1
ATOM 652 C C . ALA A 1 86 ? 15.896 1.004 -8.414 1.00 92.94 86 ALA A C 1
ATOM 654 O O . ALA A 1 86 ? 15.517 -0.173 -8.471 1.00 92.94 86 ALA A O 1
ATOM 655 N N . PRO A 1 87 ? 15.267 1.916 -7.646 1.00 93.50 87 PRO A N 1
ATOM 656 C CA . PRO A 1 87 ? 14.009 1.616 -6.975 1.00 93.50 87 PRO A CA 1
ATOM 657 C C . PRO A 1 87 ? 12.909 1.325 -8.001 1.00 93.50 87 PRO A C 1
ATOM 659 O O . PRO A 1 87 ? 12.932 1.828 -9.124 1.00 93.50 87 PRO A O 1
ATOM 662 N N . GLY A 1 88 ? 11.914 0.532 -7.605 1.00 93.88 88 GLY A N 1
ATOM 663 C CA . GLY A 1 88 ? 10.667 0.470 -8.359 1.00 93.88 88 GLY A CA 1
ATOM 664 C C . GLY A 1 88 ? 9.869 1.760 -8.206 1.00 93.88 88 GLY A C 1
ATOM 665 O O . GLY A 1 88 ? 10.061 2.513 -7.255 1.00 93.88 88 GLY A O 1
ATOM 666 N N . GLU A 1 89 ? 8.923 1.984 -9.103 1.00 94.69 89 GLU A N 1
ATOM 667 C CA . GLU A 1 89 ? 8.059 3.159 -9.108 1.00 94.69 89 GLU A CA 1
ATOM 668 C C . GLU A 1 89 ? 6.596 2.738 -9.228 1.00 94.69 89 GLU A C 1
ATOM 670 O O . GLU A 1 89 ? 6.252 1.826 -9.980 1.00 94.69 89 GLU A O 1
ATOM 675 N N . LEU A 1 90 ? 5.712 3.413 -8.498 1.00 91.69 90 LEU A N 1
ATOM 676 C CA . LEU A 1 90 ? 4.273 3.342 -8.742 1.00 91.69 90 LEU A CA 1
ATOM 677 C C . LEU A 1 90 ? 3.922 4.069 -10.050 1.00 91.69 90 LEU A C 1
ATOM 679 O O . LEU A 1 90 ? 4.691 4.885 -10.548 1.00 91.69 90 LEU A O 1
ATOM 683 N N . ALA A 1 91 ? 2.717 3.840 -10.575 1.00 87.31 91 ALA A N 1
ATOM 684 C CA . ALA A 1 91 ? 2.225 4.462 -11.815 1.00 87.31 91 ALA A CA 1
ATOM 685 C C . ALA A 1 91 ? 2.355 6.000 -11.874 1.00 87.31 91 ALA A C 1
ATOM 687 O O . ALA A 1 91 ? 2.406 6.578 -12.955 1.00 87.31 91 ALA A O 1
ATOM 688 N N . ASN A 1 92 ? 2.375 6.664 -10.717 1.00 84.56 92 ASN A N 1
ATOM 689 C CA . ASN A 1 92 ? 2.527 8.112 -10.576 1.00 84.56 92 ASN A CA 1
ATOM 690 C C . ASN A 1 92 ? 3.991 8.566 -10.371 1.00 84.56 92 ASN A C 1
ATOM 692 O O . ASN A 1 92 ? 4.208 9.707 -9.976 1.00 84.56 92 ASN A O 1
ATOM 696 N N . GLY A 1 93 ? 4.973 7.679 -10.562 1.00 88.00 93 GLY A N 1
ATOM 697 C CA . GLY A 1 93 ? 6.402 7.948 -10.372 1.00 88.00 93 GLY A CA 1
ATOM 698 C C . GLY A 1 93 ? 6.879 7.920 -8.916 1.00 88.00 93 GLY A C 1
ATOM 699 O O . GLY A 1 93 ? 8.033 8.228 -8.646 1.00 88.00 93 GLY A O 1
ATOM 700 N N . THR A 1 94 ? 6.020 7.569 -7.949 1.00 89.12 94 THR A N 1
ATOM 701 C CA . THR A 1 94 ? 6.446 7.495 -6.539 1.00 89.12 94 THR A CA 1
ATOM 702 C C . THR A 1 94 ? 7.377 6.295 -6.334 1.00 89.12 94 THR A C 1
ATOM 704 O O . THR A 1 94 ? 6.945 5.168 -6.605 1.00 89.12 94 THR A O 1
ATOM 707 N N . PRO A 1 95 ? 8.609 6.485 -5.823 1.00 91.81 95 PRO A N 1
ATOM 708 C CA . PRO A 1 95 ? 9.547 5.389 -5.636 1.00 91.81 95 PRO A CA 1
ATOM 709 C C . PRO A 1 95 ? 9.119 4.469 -4.487 1.00 91.81 95 PRO A C 1
ATOM 711 O O . PRO A 1 95 ? 8.648 4.913 -3.437 1.00 91.81 95 PRO A O 1
ATOM 714 N N . ILE A 1 96 ? 9.331 3.170 -4.674 1.00 92.44 96 ILE A N 1
ATOM 715 C CA . ILE A 1 96 ? 9.118 2.108 -3.691 1.00 92.44 96 ILE A CA 1
ATOM 716 C C . ILE A 1 96 ? 10.356 1.211 -3.618 1.00 92.44 96 ILE A C 1
ATOM 718 O O . ILE A 1 96 ? 11.100 1.043 -4.583 1.00 92.44 96 ILE A O 1
ATOM 722 N N . SER A 1 97 ? 10.591 0.605 -2.455 1.00 92.62 97 SER A N 1
ATOM 723 C CA . SER A 1 97 ? 11.755 -0.266 -2.275 1.00 92.62 97 SER A CA 1
ATOM 724 C C . SER A 1 97 ? 11.655 -1.535 -3.125 1.00 92.62 97 SER A C 1
ATOM 726 O O . SER A 1 97 ? 10.569 -2.094 -3.290 1.00 92.62 97 SER A O 1
ATOM 728 N N . ASN A 1 98 ? 12.796 -2.066 -3.570 1.00 93.81 98 ASN A N 1
ATOM 729 C CA . ASN A 1 98 ? 12.848 -3.326 -4.325 1.00 93.81 98 ASN A CA 1
ATOM 730 C C . ASN A 1 98 ? 12.255 -4.506 -3.534 1.00 93.81 98 ASN A C 1
ATOM 732 O O . ASN A 1 98 ? 11.590 -5.367 -4.098 1.00 93.81 98 ASN A O 1
ATOM 736 N N . LYS A 1 99 ? 12.343 -4.478 -2.198 1.00 92.12 99 LYS A N 1
ATOM 737 C CA . LYS A 1 99 ? 11.641 -5.437 -1.328 1.00 92.12 99 LYS A CA 1
ATOM 738 C C . LYS A 1 99 ? 10.112 -5.319 -1.420 1.00 92.12 99 LYS A C 1
ATOM 740 O O . LYS A 1 99 ? 9.403 -6.320 -1.341 1.00 92.12 99 LYS A O 1
ATOM 745 N N . THR A 1 100 ? 9.589 -4.103 -1.581 1.00 91.88 100 THR A N 1
ATOM 746 C CA . THR A 1 100 ? 8.154 -3.877 -1.810 1.00 91.88 100 THR A CA 1
ATOM 747 C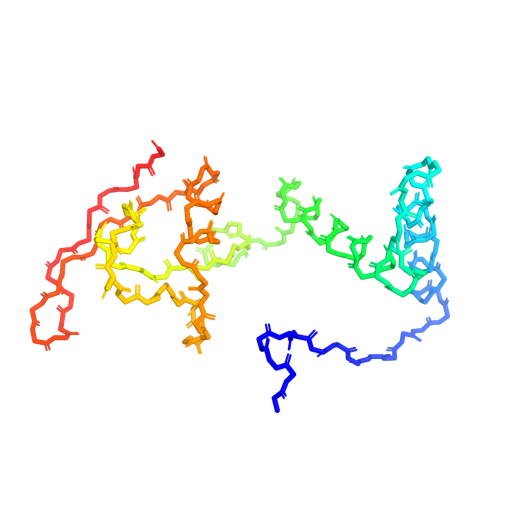 C . THR A 1 100 ? 7.743 -4.374 -3.189 1.00 91.88 100 THR A C 1
ATOM 749 O O . THR A 1 100 ? 6.723 -5.047 -3.288 1.00 91.88 100 THR A O 1
ATOM 752 N N . VAL A 1 101 ? 8.553 -4.108 -4.220 1.00 93.69 101 VAL A N 1
ATOM 753 C CA . VAL A 1 101 ? 8.346 -4.625 -5.582 1.00 93.69 101 VAL A CA 1
ATOM 754 C C . VAL A 1 101 ? 8.267 -6.151 -5.575 1.00 93.69 101 VAL A C 1
ATOM 756 O O . VAL A 1 101 ? 7.285 -6.700 -6.060 1.00 93.69 101 VAL A O 1
ATOM 759 N N . GLN A 1 102 ? 9.235 -6.833 -4.956 1.00 92.62 102 GLN A N 1
ATOM 760 C CA . GLN A 1 102 ? 9.256 -8.296 -4.841 1.00 92.62 102 GLN A CA 1
ATOM 761 C C . GLN A 1 102 ? 8.003 -8.842 -4.155 1.00 92.62 102 GLN A C 1
ATOM 763 O O . GLN A 1 102 ? 7.387 -9.780 -4.647 1.00 92.62 102 GLN A O 1
ATOM 768 N N . ARG A 1 103 ? 7.580 -8.217 -3.048 1.00 90.00 103 ARG A N 1
ATOM 769 C CA . ARG A 1 103 ? 6.354 -8.615 -2.346 1.00 90.00 103 ARG A CA 1
ATOM 770 C C . ARG A 1 103 ? 5.108 -8.447 -3.218 1.00 90.00 103 ARG A C 1
ATOM 772 O O . ARG A 1 103 ? 4.213 -9.276 -3.145 1.00 90.00 103 ARG A O 1
ATOM 779 N N . LEU A 1 104 ? 5.031 -7.371 -4.002 1.00 89.94 104 LEU A N 1
ATOM 780 C CA . LEU A 1 104 ? 3.910 -7.142 -4.916 1.00 89.94 104 LEU A CA 1
ATOM 781 C C . LEU A 1 104 ? 3.938 -8.118 -6.098 1.00 89.94 104 LEU A C 1
ATOM 783 O O . LEU A 1 104 ? 2.882 -8.575 -6.527 1.00 89.94 104 LEU A O 1
ATOM 787 N N . ALA A 1 105 ? 5.126 -8.469 -6.594 1.00 89.94 105 ALA A N 1
ATOM 788 C CA . ALA A 1 105 ? 5.295 -9.385 -7.716 1.00 89.94 105 ALA A CA 1
ATOM 789 C C . ALA A 1 105 ? 4.715 -10.783 -7.440 1.00 89.94 105 ALA A C 1
ATOM 791 O O . ALA A 1 105 ? 4.206 -11.393 -8.372 1.00 89.94 105 ALA A O 1
ATOM 792 N N . CYS A 1 106 ? 4.709 -11.249 -6.182 1.00 88.06 106 CYS A N 1
ATOM 793 C CA . CYS A 1 106 ? 4.174 -12.565 -5.804 1.00 88.06 106 CYS A CA 1
ATOM 794 C C . CYS A 1 106 ? 2.719 -12.804 -6.246 1.00 88.06 10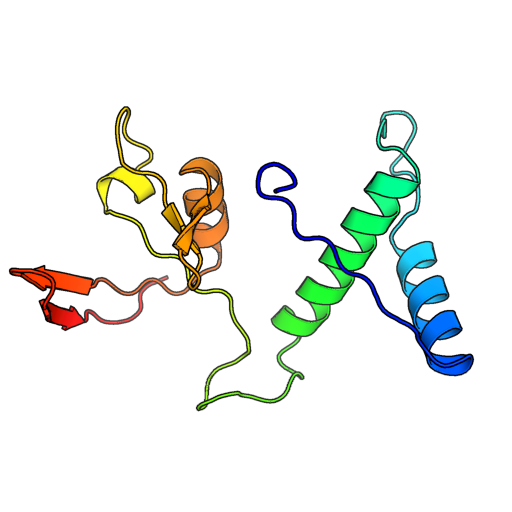6 CYS A C 1
ATOM 796 O O . CYS A 1 106 ? 2.376 -13.923 -6.616 1.00 88.06 106 CYS A O 1
ATOM 798 N N . ASP A 1 107 ? 1.880 -11.764 -6.229 1.00 82.44 107 ASP A N 1
ATOM 799 C CA . ASP A 1 107 ? 0.444 -11.864 -6.536 1.00 82.44 107 ASP A CA 1
ATOM 800 C C . ASP A 1 107 ? 0.032 -11.032 -7.763 1.00 82.44 107 ASP A C 1
ATOM 802 O O . ASP A 1 107 ? -1.155 -10.810 -8.013 1.00 82.44 107 ASP A O 1
ATOM 806 N N . SER A 1 108 ? 1.005 -10.582 -8.558 1.00 85.06 108 SER A N 1
ATOM 807 C CA . SER A 1 108 ? 0.773 -9.702 -9.708 1.00 85.06 108 SER A CA 1
ATOM 808 C C . SER A 1 108 ? 0.817 -10.439 -11.046 1.00 85.06 108 SER A C 1
ATOM 810 O O . SER A 1 108 ? 1.390 -11.515 -11.180 1.00 85.06 108 SER A O 1
ATOM 812 N N . LEU A 1 109 ? 0.241 -9.813 -12.075 1.00 87.12 109 LEU A N 1
ATOM 813 C CA . LEU A 1 109 ? 0.531 -10.151 -13.468 1.00 87.12 109 LEU A CA 1
ATOM 814 C C . LEU A 1 109 ? 1.678 -9.270 -13.958 1.00 87.12 109 LEU A C 1
ATOM 816 O O . LEU A 1 109 ? 1.566 -8.043 -13.977 1.00 87.12 109 LEU A O 1
ATOM 820 N N . MET A 1 110 ? 2.767 -9.893 -14.389 1.00 88.19 110 MET A N 1
ATOM 821 C CA . MET A 1 110 ? 3.959 -9.207 -14.872 1.00 88.19 110 MET A CA 1
ATOM 822 C C . MET A 1 110 ? 3.965 -9.138 -16.396 1.00 88.19 110 MET A C 1
ATOM 824 O O . MET A 1 110 ? 3.750 -10.139 -17.075 1.00 88.19 110 MET A O 1
ATOM 828 N N . HIS A 1 111 ? 4.263 -7.958 -16.934 1.00 89.25 111 HIS A N 1
ATOM 829 C CA . HIS A 1 111 ? 4.498 -7.753 -18.361 1.00 89.25 111 HIS A CA 1
ATOM 830 C C . HIS A 1 111 ? 5.924 -7.254 -18.551 1.00 89.25 111 HIS A C 1
ATOM 832 O O . HIS A 1 111 ? 6.342 -6.290 -17.909 1.00 89.25 111 HIS A O 1
ATOM 838 N N . ARG A 1 112 ? 6.672 -7.889 -19.453 1.00 90.62 112 ARG A N 1
ATOM 839 C CA . ARG A 1 112 ? 7.975 -7.366 -19.867 1.00 90.62 112 ARG A CA 1
ATOM 840 C C . ARG A 1 112 ? 7.751 -6.221 -20.844 1.00 90.62 112 ARG A C 1
ATOM 842 O O . ARG A 1 112 ? 7.043 -6.401 -21.826 1.00 90.62 112 ARG A O 1
ATOM 849 N N . VAL A 1 113 ? 8.403 -5.089 -20.619 1.00 90.12 113 VAL A N 1
ATOM 850 C CA . VAL A 1 113 ? 8.420 -3.972 -21.568 1.00 90.12 113 VAL A CA 1
ATOM 851 C C . VAL A 1 113 ? 9.863 -3.719 -21.977 1.00 90.12 113 VAL A C 1
ATOM 853 O O . VAL A 1 113 ? 10.697 -3.428 -21.122 1.00 90.12 113 VAL A O 1
ATOM 856 N N . LEU A 1 114 ? 10.164 -3.842 -23.270 1.00 89.12 114 LEU A N 1
ATOM 857 C CA . LEU A 1 114 ? 11.460 -3.457 -23.829 1.00 89.12 114 LEU A CA 1
ATOM 858 C C . LEU A 1 114 ? 11.366 -2.026 -24.354 1.00 89.12 114 LEU A C 1
ATOM 860 O O . LEU A 1 114 ? 10.417 -1.685 -25.063 1.00 89.12 114 LEU A O 1
ATOM 864 N N . LYS A 1 115 ? 12.348 -1.193 -24.002 1.00 88.75 115 LYS A N 1
ATOM 865 C CA . LYS A 1 115 ? 12.430 0.205 -24.435 1.00 88.75 115 LYS A CA 1
ATOM 866 C C . LYS A 1 115 ? 13.741 0.467 -25.177 1.00 88.75 115 LYS A C 1
ATOM 868 O O . LYS A 1 115 ? 14.774 -0.050 -24.763 1.00 88.75 115 LYS A O 1
ATOM 873 N N . ALA A 1 116 ? 13.696 1.302 -26.212 1.00 89.94 116 ALA A N 1
ATOM 874 C CA . ALA A 1 116 ? 14.860 1.891 -26.878 1.00 89.94 116 ALA A CA 1
ATOM 875 C C . ALA A 1 116 ? 14.634 3.404 -26.976 1.00 89.94 116 ALA A C 1
ATOM 877 O O . ALA A 1 116 ? 13.554 3.821 -27.382 1.00 89.94 116 ALA A O 1
ATOM 878 N N . ASP A 1 117 ? 15.593 4.220 -26.535 1.00 87.75 117 ASP A N 1
ATOM 879 C CA . ASP A 1 117 ? 15.489 5.692 -26.527 1.00 87.75 117 ASP A CA 1
ATOM 880 C C . ASP A 1 117 ? 14.170 6.224 -25.931 1.00 87.75 117 ASP A C 1
ATOM 882 O O . ASP A 1 117 ? 13.532 7.137 -26.447 1.00 87.75 117 ASP A O 1
ATOM 886 N N . SER A 1 118 ? 13.738 5.623 -24.815 1.00 80.00 118 SER A N 1
ATOM 887 C CA . SER A 1 118 ? 12.463 5.906 -24.125 1.00 80.00 118 SER A CA 1
ATOM 888 C C . SER A 1 118 ? 11.182 5.541 -24.893 1.00 80.00 118 SER A C 1
ATOM 890 O O . SER A 1 118 ? 10.085 5.740 -24.368 1.00 80.00 118 SER A O 1
ATOM 892 N N . LEU A 1 119 ? 11.292 4.938 -26.077 1.00 86.69 119 LEU A N 1
ATOM 893 C CA . LEU A 1 119 ? 1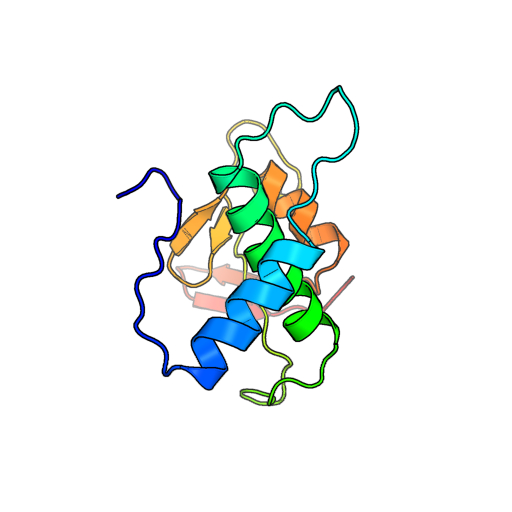0.175 4.395 -26.848 1.00 86.69 119 LEU A CA 1
ATOM 894 C C . LEU A 1 119 ? 9.954 2.922 -26.508 1.00 86.69 119 LEU A C 1
ATOM 896 O O . LEU A 1 119 ? 10.905 2.158 -26.358 1.00 86.69 119 LEU A O 1
ATOM 900 N N . VAL A 1 120 ? 8.691 2.512 -26.388 1.00 87.00 120 VAL A N 1
ATOM 901 C CA . VAL A 1 120 ? 8.327 1.103 -26.188 1.00 87.00 120 VAL A CA 1
ATOM 902 C C . VAL A 1 120 ? 8.501 0.351 -27.506 1.00 87.00 120 VAL A C 1
ATOM 904 O O . VAL A 1 120 ? 7.866 0.695 -28.498 1.00 87.00 120 VAL A O 1
ATOM 907 N N . VAL A 1 121 ? 9.350 -0.676 -27.494 1.00 91.44 121 VAL A N 1
ATOM 908 C CA . VAL A 1 121 ? 9.685 -1.505 -28.665 1.00 91.44 121 VAL A CA 1
ATOM 909 C C . VAL A 1 121 ? 8.924 -2.831 -28.646 1.00 91.44 121 VAL A C 1
ATOM 911 O O . VAL A 1 121 ? 8.444 -3.278 -29.681 1.00 91.44 121 VAL A O 1
ATOM 914 N N . ASP A 1 122 ? 8.796 -3.452 -27.471 1.00 90.56 122 ASP A N 1
ATOM 915 C CA . ASP A 1 122 ? 8.076 -4.717 -27.276 1.00 90.56 122 ASP A CA 1
ATOM 916 C C . ASP A 1 122 ? 7.330 -4.692 -25.943 1.00 90.56 122 ASP A C 1
ATOM 918 O O . ASP A 1 122 ? 7.851 -4.210 -24.930 1.00 90.56 122 ASP A O 1
ATOM 922 N N . VAL A 1 123 ? 6.127 -5.261 -25.941 1.00 87.62 123 VAL A N 1
ATOM 923 C CA . VAL A 1 123 ? 5.369 -5.568 -24.729 1.00 87.62 123 VAL A CA 1
ATOM 924 C C . VAL A 1 123 ? 5.091 -7.064 -24.739 1.00 87.62 123 VAL A C 1
ATOM 926 O O . VAL A 1 123 ? 4.261 -7.565 -25.497 1.00 87.62 123 VAL A O 1
ATOM 929 N N . GLY A 1 124 ? 5.807 -7.781 -23.880 1.00 84.12 124 GLY A N 1
ATOM 930 C CA . GLY A 1 124 ? 5.655 -9.214 -23.698 1.00 84.12 124 GLY A CA 1
ATOM 931 C C . GLY A 1 124 ? 4.305 -9.588 -23.083 1.00 84.12 124 GLY A C 1
ATOM 932 O O . GLY A 1 124 ? 3.580 -8.762 -22.526 1.00 84.12 124 GLY A O 1
ATOM 933 N N . ARG A 1 125 ? 3.976 -10.880 -23.152 1.00 84.75 125 ARG A N 1
ATOM 934 C CA . ARG A 1 125 ? 2.740 -11.423 -22.573 1.00 84.75 125 ARG A CA 1
ATOM 935 C C . ARG A 1 125 ? 2.791 -11.443 -21.047 1.00 84.75 125 ARG A C 1
ATOM 937 O O . ARG A 1 125 ? 3.845 -11.715 -20.469 1.00 84.75 125 ARG A O 1
ATOM 944 N N . ALA A 1 126 ? 1.623 -11.256 -20.436 1.00 83.94 126 ALA A N 1
ATOM 945 C CA . ALA A 1 126 ? 1.418 -11.427 -19.005 1.00 83.94 126 ALA A CA 1
ATOM 946 C C . ALA A 1 126 ? 1.931 -12.798 -18.533 1.00 83.94 126 ALA A C 1
ATOM 948 O O . ALA A 1 126 ? 1.531 -13.823 -19.088 1.00 83.94 126 ALA A O 1
ATOM 949 N N . HIS A 1 127 ? 2.781 -12.808 -17.510 1.00 75.31 127 HIS A N 1
ATOM 950 C CA . HIS A 1 127 ? 3.178 -14.002 -16.763 1.00 75.31 127 HIS A CA 1
ATOM 951 C C . HIS A 1 127 ? 2.864 -13.811 -15.280 1.00 75.31 127 HIS A C 1
ATOM 953 O O . HIS A 1 127 ? 2.827 -12.679 -14.791 1.00 75.31 127 HIS A O 1
ATOM 959 N N . ARG A 1 128 ? 2.618 -14.924 -14.592 1.00 70.88 128 ARG A N 1
ATOM 960 C CA . ARG A 1 128 ? 2.494 -14.991 -13.139 1.00 70.88 128 ARG A CA 1
ATOM 961 C C . ARG A 1 128 ? 3.714 -15.707 -12.588 1.00 70.88 128 ARG A C 1
ATOM 963 O O . ARG A 1 128 ? 4.052 -16.757 -13.178 1.00 70.88 128 ARG A O 1
#

Nearest PDB structures (foldseek):
  2lfh-assembly1_A  TM=3.551E-01  e=6.184E+00  Homo sapiens

Radius of gyration: 18.34 Å; Cα contacts (8 Å, |Δi|>4): 127; chains: 1; bounding box: 47×30×53 Å